Protein AF-A0A7C1AMX9-F1 (afdb_monomer_lite)

Structure (mmCIF, N/CA/C/O backbone):
data_AF-A0A7C1AMX9-F1
#
_entry.id   AF-A0A7C1AMX9-F1
#
loop_
_atom_site.group_PDB
_atom_site.id
_atom_site.type_symbol
_atom_site.label_atom_id
_atom_site.label_alt_id
_atom_site.label_comp_id
_atom_site.label_asym_id
_atom_site.label_entity_id
_atom_site.label_seq_id
_atom_site.pdbx_PDB_ins_code
_atom_site.Cartn_x
_atom_site.Cartn_y
_atom_site.Cartn_z
_atom_site.occupancy
_atom_site.B_iso_or_equiv
_atom_site.auth_seq_id
_atom_site.auth_comp_id
_atom_site.auth_asym_id
_atom_site.auth_atom_id
_atom_site.pdbx_PDB_model_num
ATOM 1 N N . MET A 1 1 ? -8.248 1.394 15.391 1.00 86.12 1 MET A N 1
ATOM 2 C CA . MET A 1 1 ? -6.791 1.120 15.314 1.00 86.12 1 MET A CA 1
ATOM 3 C C . MET A 1 1 ? -6.202 1.887 14.133 1.00 86.12 1 MET A C 1
ATOM 5 O O . MET A 1 1 ? -6.942 2.125 13.188 1.00 86.12 1 MET A O 1
ATOM 9 N N . LYS A 1 2 ? -4.928 2.302 14.175 1.00 87.50 2 LYS A N 1
ATOM 10 C CA . LYS A 1 2 ? -4.219 2.898 13.025 1.00 87.50 2 LYS A CA 1
ATOM 11 C C . LYS A 1 2 ? -3.044 1.989 12.657 1.00 87.50 2 LYS A C 1
ATOM 13 O O . LYS A 1 2 ? -2.287 1.628 13.552 1.00 87.50 2 LYS A O 1
ATOM 18 N N . LEU A 1 3 ? -2.909 1.621 11.383 1.00 89.50 3 LEU A N 1
ATOM 19 C CA . LEU A 1 3 ? -1.757 0.878 10.861 1.00 89.50 3 LEU A CA 1
ATOM 20 C C . LEU A 1 3 ? -1.091 1.683 9.749 1.00 89.50 3 LEU A C 1
ATOM 22 O O . LEU A 1 3 ? -1.767 2.406 9.019 1.00 89.50 3 LEU A O 1
ATOM 26 N N . ALA A 1 4 ? 0.221 1.518 9.611 1.00 91.00 4 ALA A N 1
ATOM 27 C CA . ALA A 1 4 ? 0.989 2.080 8.510 1.00 91.00 4 ALA A CA 1
ATOM 28 C C . ALA A 1 4 ? 1.419 0.963 7.550 1.00 91.00 4 ALA A C 1
ATOM 30 O O . ALA A 1 4 ? 1.931 -0.066 7.987 1.00 91.00 4 ALA A O 1
ATOM 31 N N . LEU A 1 5 ? 1.239 1.185 6.247 1.00 89.00 5 LEU A N 1
ATOM 32 C CA . LEU A 1 5 ? 1.799 0.333 5.197 1.00 89.00 5 LEU A CA 1
ATOM 33 C C . LEU A 1 5 ? 3.188 0.862 4.823 1.00 89.00 5 LEU A C 1
ATOM 35 O O . LEU A 1 5 ? 3.311 1.909 4.188 1.00 89.00 5 LEU A O 1
ATOM 39 N N . THR A 1 6 ? 4.237 0.148 5.223 1.00 89.06 6 THR A N 1
ATOM 40 C CA . THR A 1 6 ? 5.639 0.506 4.958 1.00 89.06 6 THR A CA 1
ATOM 41 C C . THR A 1 6 ? 6.319 -0.555 4.089 1.00 89.06 6 THR A C 1
ATOM 43 O O . THR A 1 6 ? 5.817 -1.665 3.933 1.00 89.06 6 THR A O 1
ATOM 46 N N . GLY A 1 7 ? 7.444 -0.208 3.459 1.00 86.75 7 GLY A N 1
ATOM 47 C CA . GLY A 1 7 ? 8.183 -1.121 2.581 1.00 86.75 7 GLY A CA 1
ATOM 48 C C . GLY A 1 7 ? 9.016 -0.399 1.526 1.00 86.75 7 GLY A C 1
ATOM 49 O O . GLY A 1 7 ? 8.820 0.798 1.282 1.00 86.75 7 GLY A O 1
ATOM 50 N N . LEU A 1 8 ? 9.922 -1.137 0.879 1.00 87.00 8 LEU A N 1
ATOM 51 C CA . LEU A 1 8 ? 10.779 -0.631 -0.198 1.00 87.00 8 LEU A CA 1
ATOM 52 C C . LEU A 1 8 ? 9.947 -0.038 -1.341 1.00 87.00 8 LEU A C 1
ATOM 54 O O . LEU A 1 8 ? 8.760 -0.329 -1.511 1.00 87.00 8 LEU A O 1
ATOM 58 N N . ALA A 1 9 ? 10.551 0.845 -2.125 1.00 83.50 9 ALA A N 1
ATOM 59 C CA . ALA A 1 9 ? 9.851 1.422 -3.257 1.00 83.50 9 ALA A CA 1
ATOM 60 C C . ALA A 1 9 ? 9.448 0.351 -4.285 1.00 83.50 9 ALA A C 1
ATOM 62 O O . ALA A 1 9 ? 10.105 -0.679 -4.411 1.00 83.50 9 ALA A O 1
ATOM 63 N N . ASN A 1 10 ? 8.329 0.582 -4.976 1.00 84.00 10 ASN A N 1
ATOM 64 C CA . ASN A 1 10 ? 7.731 -0.347 -5.942 1.00 84.00 10 ASN A CA 1
ATOM 65 C C . ASN A 1 10 ? 7.381 -1.748 -5.399 1.00 84.00 10 ASN A C 1
ATOM 67 O O . ASN A 1 10 ? 7.048 -2.638 -6.171 1.00 84.00 10 ASN A O 1
ATOM 71 N N . SER A 1 11 ? 7.349 -1.949 -4.076 1.00 88.06 11 SER A N 1
ATOM 72 C CA . SER A 1 11 ? 6.931 -3.217 -3.458 1.00 88.06 11 SER A CA 1
ATOM 73 C C . SER A 1 11 ? 5.411 -3.472 -3.495 1.00 88.06 11 SER A C 1
ATOM 75 O O . SER A 1 11 ? 4.912 -4.293 -2.732 1.00 88.06 11 SER A O 1
ATOM 77 N N . GLY A 1 12 ? 4.647 -2.721 -4.298 1.00 88.56 12 GLY A N 1
ATOM 78 C CA . GLY A 1 12 ? 3.189 -2.868 -4.404 1.00 88.56 12 GLY A CA 1
ATOM 79 C C . GLY A 1 12 ? 2.364 -2.248 -3.265 1.00 88.56 12 GLY A C 1
ATOM 80 O O . GLY A 1 12 ? 1.190 -2.580 -3.122 1.00 88.56 12 GLY A O 1
ATOM 81 N N . LYS A 1 13 ? 2.930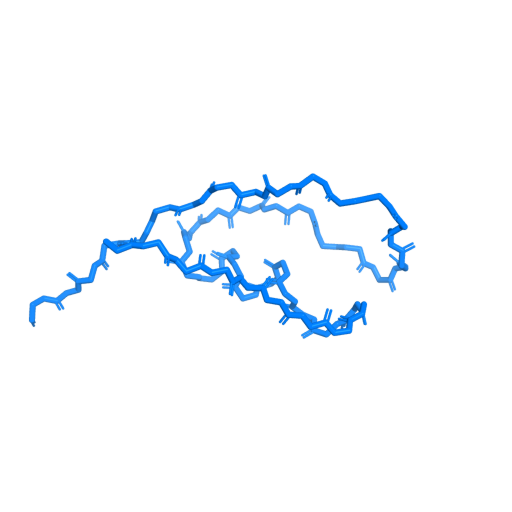 -1.338 -2.453 1.00 91.19 13 LYS A N 1
ATOM 82 C CA . LYS A 1 13 ? 2.219 -0.710 -1.312 1.00 91.19 13 LYS A CA 1
ATOM 83 C C . LYS A 1 13 ? 0.898 -0.050 -1.714 1.00 91.19 13 LYS A C 1
ATOM 85 O O . LYS A 1 13 ? 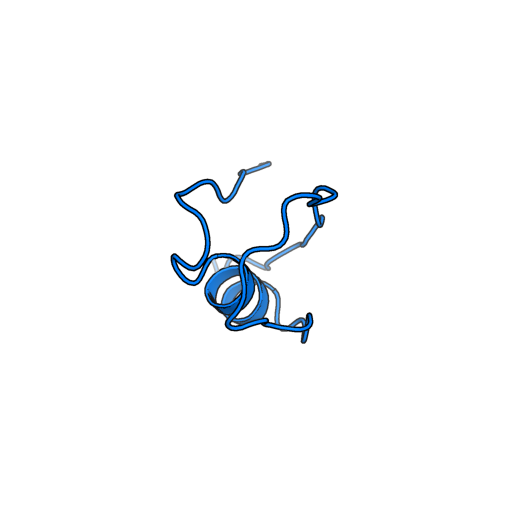-0.121 -0.292 -1.078 1.00 91.19 13 LYS A O 1
ATOM 90 N N . THR A 1 14 ? 0.914 0.753 -2.777 1.00 89.75 14 THR A N 1
ATOM 91 C CA . THR A 1 14 ? -0.279 1.449 -3.279 1.00 89.75 14 THR A CA 1
ATOM 92 C C . THR A 1 14 ? -1.319 0.462 -3.807 1.00 89.75 14 THR A C 1
ATOM 94 O O . THR A 1 14 ? -2.507 0.632 -3.564 1.00 89.75 14 THR A O 1
ATOM 97 N N . THR A 1 15 ? -0.881 -0.628 -4.443 1.00 91.88 15 THR A N 1
ATOM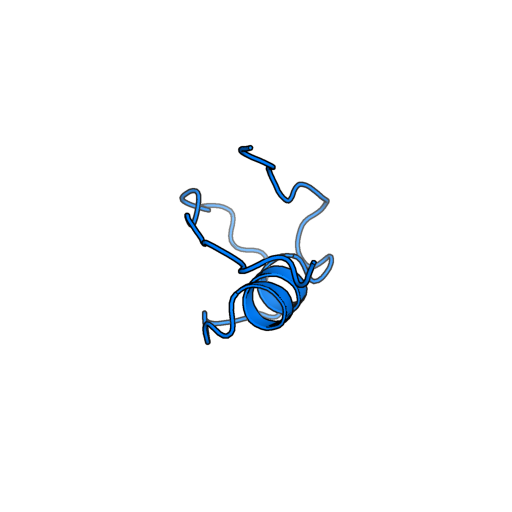 98 C CA . THR A 1 15 ? -1.766 -1.702 -4.914 1.00 91.88 15 THR A CA 1
ATOM 99 C C . THR A 1 15 ? -2.488 -2.386 -3.756 1.00 91.88 15 THR A C 1
ATOM 101 O O . THR A 1 15 ? -3.704 -2.556 -3.804 1.00 91.88 15 THR A O 1
ATOM 104 N N . LEU A 1 16 ? -1.764 -2.732 -2.687 1.00 91.44 16 LEU A N 1
ATOM 105 C CA . LEU A 1 16 ? -2.370 -3.320 -1.493 1.00 91.44 16 LEU A CA 1
ATOM 106 C C . LEU A 1 16 ? -3.293 -2.327 -0.779 1.00 91.44 16 LEU A C 1
ATOM 108 O O . LEU A 1 16 ? -4.382 -2.701 -0.354 1.00 91.44 16 LEU A O 1
ATOM 112 N N . PHE A 1 17 ? -2.885 -1.062 -0.669 1.00 92.25 17 PHE A N 1
ATOM 113 C CA . PHE A 1 17 ? -3.717 -0.011 -0.090 1.00 92.25 17 PHE A CA 1
ATOM 114 C C . PHE A 1 17 ? -5.047 0.123 -0.841 1.00 92.25 17 PHE A C 1
ATOM 116 O O . PHE A 1 17 ? -6.103 0.122 -0.211 1.00 92.25 17 PHE A O 1
ATOM 123 N N . ASN A 1 18 ? -5.008 0.164 -2.174 1.00 91.81 18 ASN A N 1
ATOM 124 C CA . ASN A 1 18 ? -6.197 0.203 -3.024 1.00 91.81 18 ASN A CA 1
ATOM 125 C C . ASN A 1 18 ? -7.089 -1.026 -2.803 1.00 91.81 18 ASN A C 1
ATOM 127 O O . ASN A 1 18 ? -8.294 -0.885 -2.622 1.00 91.81 18 ASN A O 1
ATOM 131 N N . ALA A 1 19 ? -6.503 -2.224 -2.727 1.00 91.81 19 ALA A N 1
ATOM 132 C CA . ALA A 1 19 ? -7.252 -3.456 -2.483 1.00 91.81 19 ALA A CA 1
ATOM 133 C C . ALA A 1 19 ? -7.940 -3.479 -1.105 1.00 91.81 19 ALA A C 1
ATOM 135 O O . ALA A 1 19 ? -9.079 -3.921 -0.994 1.00 91.81 19 ALA A O 1
ATOM 136 N N . LEU A 1 20 ? -7.269 -2.987 -0.059 1.00 91.44 20 LEU A N 1
ATOM 137 C CA . LEU A 1 20 ? -7.816 -2.951 1.301 1.00 91.44 20 LEU A CA 1
ATOM 138 C C . LEU A 1 20 ? -8.876 -1.864 1.483 1.00 91.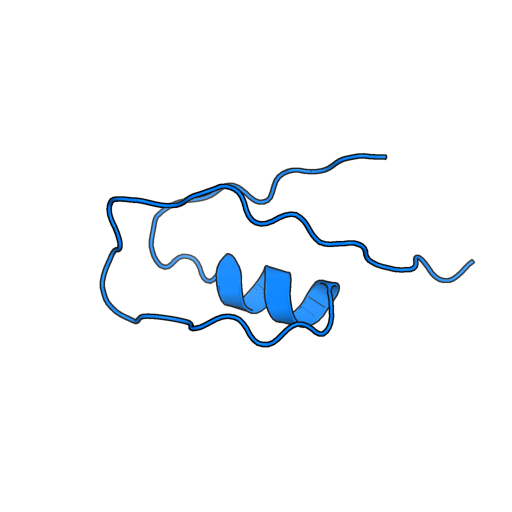44 20 LEU A C 1
ATOM 140 O O . LEU A 1 20 ? -9.837 -2.053 2.221 1.00 91.44 20 LEU A O 1
ATOM 144 N N . THR A 1 21 ? -8.688 -0.707 0.856 1.00 91.12 21 THR A N 1
ATOM 145 C CA . THR A 1 21 ? -9.555 0.464 1.061 1.00 91.12 21 THR A CA 1
ATOM 146 C C . THR A 1 21 ? -10.655 0.591 0.011 1.00 91.12 21 THR A C 1
ATOM 148 O O . THR A 1 21 ? -11.589 1.363 0.206 1.00 91.12 21 THR A O 1
ATOM 151 N N . GLY A 1 22 ? -10.555 -0.140 -1.102 1.00 90.00 22 GLY A N 1
ATOM 152 C CA . GLY A 1 22 ? -11.417 0.031 -2.274 1.00 90.00 22 GLY A CA 1
ATOM 153 C C . GLY A 1 22 ? -11.159 1.333 -3.042 1.00 90.00 22 GLY A C 1
ATOM 154 O O . GLY A 1 22 ? -11.941 1.687 -3.921 1.00 90.00 22 GLY A O 1
ATOM 155 N N . LEU A 1 23 ? -10.094 2.067 -2.704 1.00 89.50 23 LEU A N 1
ATOM 156 C CA . LEU A 1 23 ? -9.686 3.280 -3.407 1.00 89.50 23 LEU A CA 1
ATOM 157 C C . LEU A 1 23 ? -8.913 2.931 -4.684 1.00 89.50 23 LEU A C 1
ATOM 159 O O . LEU A 1 23 ? -8.412 1.821 -4.842 1.00 89.50 23 LEU A O 1
ATOM 163 N N . ASN A 1 24 ? -8.811 3.893 -5.600 1.00 87.88 24 ASN A N 1
ATOM 164 C CA . ASN A 1 24 ? -8.106 3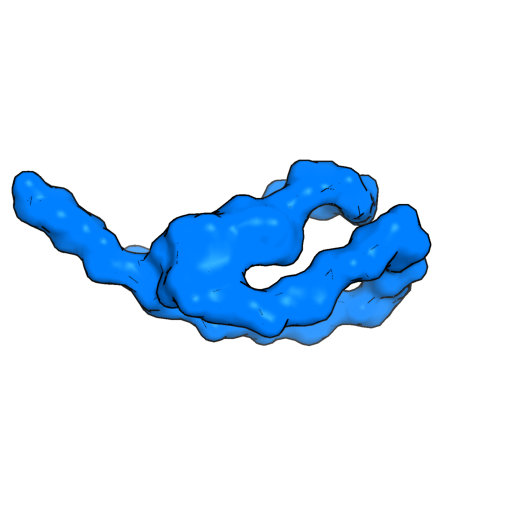.721 -6.870 1.00 87.88 24 ASN A CA 1
ATOM 165 C C . ASN A 1 24 ? -7.018 4.789 -7.038 1.00 87.88 24 ASN A C 1
ATOM 167 O O . ASN A 1 24 ? -7.106 5.661 -7.901 1.00 87.88 24 ASN A O 1
ATOM 171 N N . MET A 1 25 ? -6.027 4.771 -6.145 1.00 86.56 25 MET A N 1
ATOM 172 C CA . MET A 1 25 ? -4.859 5.648 -6.246 1.00 86.56 25 MET A CA 1
ATOM 173 C C . MET A 1 25 ? -3.946 5.212 -7.387 1.00 86.56 25 MET A C 1
ATOM 175 O O . MET A 1 25 ? -3.794 4.017 -7.648 1.00 86.56 25 MET A O 1
ATOM 179 N N . GLU A 1 26 ? -3.300 6.185 -8.023 1.00 84.62 26 GLU A N 1
ATOM 180 C CA . GLU A 1 26 ? -2.384 5.939 -9.131 1.00 84.62 26 GLU A CA 1
ATOM 181 C C . GLU A 1 26 ? -1.189 5.082 -8.690 1.00 84.62 26 GLU A C 1
ATOM 183 O O . GLU A 1 26 ? -0.491 5.380 -7.717 1.00 84.62 26 GLU A O 1
ATOM 188 N N . THR A 1 27 ? -0.944 3.997 -9.423 1.00 82.75 27 THR A N 1
ATOM 189 C CA . THR A 1 27 ? 0.221 3.133 -9.232 1.00 82.75 27 THR A CA 1
ATOM 190 C C . THR A 1 27 ? 1.234 3.409 -10.334 1.00 82.75 27 THR A C 1
ATOM 192 O O . THR A 1 27 ? 0.959 3.155 -11.505 1.00 82.75 27 THR A O 1
ATOM 195 N N . THR A 1 28 ? 2.418 3.888 -9.964 1.00 78.06 28 THR A N 1
ATOM 196 C CA . THR A 1 28 ? 3.531 4.121 -10.893 1.00 78.06 28 THR A CA 1
ATOM 197 C C . THR A 1 28 ? 4.515 2.951 -10.882 1.00 78.06 28 THR A C 1
ATOM 199 O O . THR A 1 28 ? 4.749 2.322 -9.849 1.00 78.06 28 THR A O 1
ATOM 202 N N . VAL A 1 29 ? 5.109 2.669 -12.044 1.00 74.56 29 VAL A N 1
ATOM 203 C CA . VAL A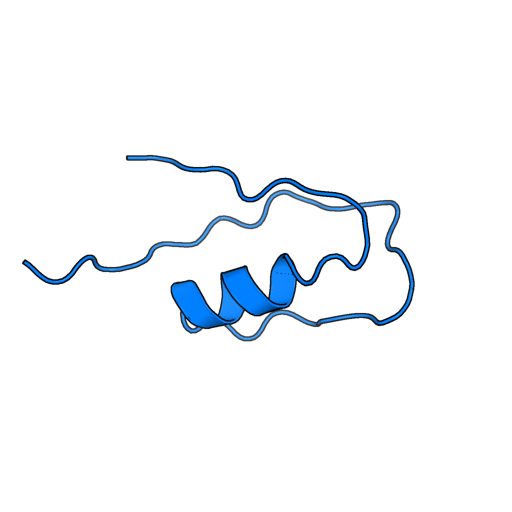 1 29 ? 6.209 1.700 -12.203 1.00 74.56 29 VAL A CA 1
ATOM 204 C C . VAL A 1 29 ? 7.554 2.326 -11.804 1.00 74.56 29 VAL A C 1
ATOM 206 O O . VAL A 1 29 ? 8.497 1.626 -11.435 1.00 74.56 29 VAL A O 1
ATOM 209 N N . TYR A 1 30 ? 7.647 3.655 -11.834 1.00 75.62 30 TYR A N 1
ATOM 210 C CA . TYR A 1 30 ? 8.841 4.403 -11.459 1.00 75.62 30 TYR A CA 1
ATOM 211 C C . TYR A 1 30 ? 8.757 4.889 -10.017 1.00 75.62 30 TYR A C 1
ATOM 213 O O . TYR A 1 30 ? 7.708 5.329 -9.551 1.00 75.62 30 TYR A O 1
ATOM 221 N N . MET A 1 31 ? 9.898 4.834 -9.335 1.00 64.31 31 MET A N 1
ATOM 222 C CA . MET A 1 31 ? 10.047 5.273 -7.954 1.00 64.31 31 MET A CA 1
ATOM 223 C C . MET A 1 31 ? 9.656 6.747 -7.797 1.00 64.31 31 MET A C 1
ATOM 225 O O . MET A 1 31 ? 10.310 7.621 -8.363 1.00 64.31 31 MET A O 1
ATOM 229 N N . THR A 1 32 ? 8.638 7.034 -6.989 1.00 66.31 32 THR A N 1
ATOM 230 C CA . THR A 1 32 ? 8.375 8.389 -6.495 1.00 66.31 32 THR A CA 1
ATOM 231 C C . THR A 1 32 ? 9.149 8.604 -5.197 1.00 66.31 32 THR A C 1
ATOM 233 O O . THR A 1 32 ? 9.036 7.833 -4.244 1.00 66.31 32 THR A O 1
ATOM 236 N N . THR A 1 33 ? 9.999 9.631 -5.173 1.00 59.91 33 THR A N 1
ATOM 237 C CA . THR A 1 33 ? 10.833 9.995 -4.012 1.00 59.91 33 THR A CA 1
ATOM 238 C C . THR A 1 33 ? 10.073 10.828 -2.979 1.00 59.91 33 THR A C 1
ATOM 240 O O . THR A 1 33 ? 10.522 10.959 -1.843 1.00 59.91 33 THR A O 1
ATOM 243 N N . THR A 1 34 ? 8.903 11.348 -3.351 1.00 59.78 34 THR A N 1
ATOM 244 C CA . THR A 1 34 ? 7.965 12.062 -2.486 1.00 59.78 34 THR A CA 1
ATOM 245 C C . THR A 1 34 ? 6.694 11.232 -2.327 1.00 59.78 34 THR A C 1
ATOM 247 O O . THR A 1 34 ? 6.048 10.861 -3.304 1.00 59.78 34 THR A O 1
ATOM 250 N N . GLY A 1 35 ? 6.344 10.905 -1.086 1.00 66.31 35 GLY A N 1
ATOM 251 C CA . GLY A 1 35 ? 5.118 10.183 -0.766 1.00 66.31 35 GLY A CA 1
ATOM 252 C C . GLY A 1 35 ? 4.466 10.817 0.445 1.00 66.31 35 GLY A C 1
ATOM 253 O O . GLY A 1 35 ? 4.954 10.647 1.562 1.00 66.31 35 GLY A O 1
ATOM 254 N N . GLU A 1 36 ? 3.387 11.564 0.229 1.00 77.50 36 GLU A N 1
ATOM 255 C CA . GLU A 1 36 ? 2.535 11.967 1.340 1.00 77.50 36 GLU A CA 1
ATOM 256 C C . GLU A 1 36 ? 1.832 10.727 1.917 1.00 77.50 36 GLU A C 1
ATOM 258 O O . GLU A 1 36 ? 1.459 9.816 1.171 1.00 77.50 36 GLU A O 1
ATOM 263 N N . PRO A 1 37 ? 1.654 10.637 3.245 1.00 80.31 37 PRO A N 1
ATOM 264 C CA . PRO A 1 37 ? 0.885 9.553 3.832 1.00 80.31 37 PRO A CA 1
ATOM 265 C C . PRO A 1 37 ? -0.566 9.612 3.350 1.00 80.31 37 PRO A C 1
ATOM 267 O O . PRO A 1 37 ? -1.262 10.599 3.580 1.00 80.31 37 PRO A O 1
ATOM 270 N N . HIS A 1 38 ? -1.045 8.529 2.742 1.00 86.19 38 HIS A N 1
ATOM 271 C CA . HIS A 1 38 ? -2.433 8.412 2.305 1.00 86.19 38 HIS A CA 1
ATOM 272 C C . HIS A 1 38 ? -3.285 7.739 3.395 1.00 86.19 38 HIS A C 1
ATOM 274 O O . HIS A 1 38 ? -3.102 6.547 3.662 1.00 86.19 38 HIS A O 1
ATOM 280 N N . PRO A 1 39 ? -4.209 8.459 4.060 1.00 88.06 39 PRO A N 1
ATOM 281 C CA . PRO A 1 39 ? -5.116 7.845 5.017 1.00 88.06 39 PRO A CA 1
ATOM 282 C C . PRO A 1 39 ? -6.214 7.063 4.286 1.00 88.06 39 PRO A C 1
ATOM 284 O O . PRO A 1 39 ? -6.816 7.549 3.331 1.00 88.06 39 PRO A O 1
ATOM 287 N N . GLY A 1 40 ? -6.505 5.859 4.771 1.00 88.56 40 GLY A N 1
ATOM 288 C CA . GLY A 1 40 ? -7.594 5.020 4.280 1.00 88.56 40 GLY A CA 1
ATOM 289 C C . GLY A 1 40 ? -8.259 4.273 5.428 1.00 88.56 40 GLY A C 1
ATOM 290 O O . GLY A 1 40 ? -7.625 3.995 6.448 1.00 88.56 40 GLY A O 1
ATOM 291 N N . VAL A 1 41 ? -9.548 3.971 5.277 1.00 90.50 41 VAL A N 1
ATOM 292 C CA . VAL A 1 41 ? -10.335 3.241 6.277 1.00 90.50 41 VAL A CA 1
ATOM 293 C C . VAL A 1 41 ? -10.882 1.979 5.629 1.00 90.50 41 VAL A C 1
ATOM 295 O O . VAL A 1 41 ? -11.501 2.045 4.573 1.00 90.50 41 VAL A O 1
ATOM 298 N N . VAL A 1 42 ? -10.663 0.838 6.279 1.00 91.12 42 VAL A N 1
ATOM 299 C CA . VAL A 1 42 ? -11.224 -0.458 5.884 1.00 91.12 42 VAL A CA 1
ATOM 300 C C . VAL A 1 42 ? -12.206 -0.925 6.952 1.00 91.12 42 VAL A C 1
ATOM 302 O O . VAL A 1 42 ? -11.947 -0.782 8.150 1.00 91.12 42 VAL A O 1
ATOM 305 N N . ARG A 1 43 ? -13.352 -1.461 6.523 1.00 89.56 43 ARG A N 1
ATOM 306 C CA . ARG A 1 43 ? -14.327 -2.083 7.425 1.00 89.56 43 ARG A CA 1
ATOM 307 C C . ARG A 1 43 ? -13.889 -3.523 7.659 1.00 89.56 43 ARG A C 1
ATOM 309 O O . ARG A 1 43 ? -13.749 -4.278 6.703 1.00 89.56 43 ARG A O 1
ATOM 316 N N . VAL A 1 44 ? -13.654 -3.876 8.915 1.00 87.00 44 VAL A N 1
ATOM 317 C CA . VAL A 1 44 ? -13.340 -5.254 9.298 1.00 87.00 44 VAL A CA 1
ATOM 318 C C . VAL A 1 44 ? -14.674 -5.993 9.453 1.00 87.00 44 VAL A C 1
ATOM 320 O O . VAL A 1 44 ? -15.521 -5.492 10.196 1.00 87.00 44 VAL A O 1
ATOM 323 N N . PRO A 1 45 ? -14.916 -7.087 8.708 1.00 87.50 45 PRO A N 1
ATOM 324 C CA . PRO A 1 45 ? -16.062 -7.952 8.963 1.00 87.50 45 PRO A CA 1
ATOM 325 C C . PRO A 1 45 ? -15.890 -8.628 10.328 1.00 87.50 45 PRO A C 1
ATOM 327 O O . PRO A 1 45 ? -14.762 -8.941 10.706 1.00 87.50 45 PRO A O 1
ATOM 330 N N . ASP A 1 46 ? -17.001 -8.782 11.047 1.00 83.75 46 ASP A N 1
ATOM 331 C CA . ASP A 1 46 ? -17.047 -9.375 12.392 1.00 83.75 46 ASP A CA 1
ATOM 332 C C . ASP A 1 46 ? -16.618 -10.854 12.392 1.00 83.75 46 ASP A C 1
ATOM 334 O O . ASP A 1 46 ? -16.988 -11.573 11.429 1.00 83.75 46 ASP A O 1
#

Radius of gyration: 11.37 Å; chains: 1; bounding box: 28×21×28 Å

Secondary structure (DSSP, 8-state):
-------STTSSHHHHHHHHH-------SSPPS---------PPP-

pLDDT: mean 84.54, std 8.59, range [59.78, 92.25]

Sequence (46 aa):
MKLALTGLANSGKTTLFNALTGLNMETTVYMTTTGEPHPGVVRVPD

Foldseek 3Di:
DDDDQDDDFPPCSVVVLCVQQVDDDDDDPDGDPDDDGDDGDGDDDD